Protein AF-A0A3D6CYV6-F1 (afdb_monomer)

Solvent-accessible surface area (backbone atoms only — not comparable to full-atom values): 4812 Å² total; per-residue (Å²): 111,74,74,49,63,71,64,70,78,54,54,72,66,58,53,52,40,49,53,50,9,63,76,69,73,41,40,74,61,36,52,51,53,50,51,54,50,51,52,51,52,51,52,50,50,53,50,52,54,56,63,53,47,54,62,52,52,52,54,52,49,50,51,55,53,50,50,53,50,50,68,58,48,54,59,52,52,56,50,50,55,70,72,74,110

Structure (mmCIF, N/CA/C/O backbone):
data_AF-A0A3D6CYV6-F1
#
_entry.id   AF-A0A3D6CYV6-F1
#
loop_
_atom_site.group_PDB
_atom_site.id
_atom_site.type_symbol
_atom_site.label_atom_id
_atom_site.label_alt_id
_atom_site.label_comp_id
_atom_site.label_asym_id
_atom_site.label_entity_id
_atom_site.label_seq_id
_atom_site.pdbx_PDB_ins_code
_atom_site.Cartn_x
_atom_site.Cartn_y
_atom_site.Cartn_z
_atom_site.occupancy
_atom_site.B_iso_or_equiv
_atom_site.auth_seq_id
_atom_site.auth_comp_id
_atom_site.auth_asym_id
_atom_site.auth_atom_id
_atom_site.pdbx_PDB_model_num
ATOM 1 N N . THR A 1 1 ? -25.802 -0.968 18.141 1.00 68.62 1 THR A N 1
ATOM 2 C CA . THR A 1 1 ? -25.007 -0.761 16.905 1.00 68.62 1 THR A CA 1
ATOM 3 C C . THR A 1 1 ? -25.716 -0.958 15.560 1.00 68.62 1 THR A C 1
ATOM 5 O O . THR A 1 1 ? -25.153 -0.539 14.556 1.00 68.62 1 THR A O 1
ATOM 8 N N . VAL A 1 2 ? -26.964 -1.450 15.484 1.00 71.62 2 VAL A N 1
ATOM 9 C CA . VAL A 1 2 ? -27.728 -1.649 14.216 1.00 71.62 2 VAL A CA 1
ATOM 10 C C . VAL A 1 2 ? -27.718 -0.460 13.214 1.00 71.62 2 VAL A C 1
ATOM 12 O O . VAL A 1 2 ? -27.594 -0.690 12.006 1.00 71.62 2 VAL A O 1
ATOM 15 N N . PRO A 1 3 ? -27.791 0.823 13.638 1.00 76.88 3 PRO A N 1
ATOM 16 C CA . PRO A 1 3 ? -27.682 1.954 12.706 1.00 76.88 3 PRO A CA 1
ATOM 17 C C . PRO A 1 3 ? -26.292 2.090 12.060 1.00 76.88 3 PRO A C 1
ATOM 19 O O . PRO A 1 3 ? -26.189 2.541 10.921 1.00 76.88 3 PRO A O 1
ATOM 22 N N . LEU A 1 4 ? -25.229 1.691 12.771 1.00 77.94 4 LEU A N 1
ATOM 23 C CA . LEU A 1 4 ? -23.842 1.755 12.293 1.00 77.94 4 LEU A CA 1
ATOM 24 C C . LEU A 1 4 ? -23.556 0.661 11.259 1.00 77.94 4 LEU A C 1
ATOM 26 O O . LEU A 1 4 ? -22.905 0.937 10.256 1.00 77.94 4 LEU A O 1
ATOM 30 N N . GLU A 1 5 ? -24.119 -0.536 11.443 1.00 76.94 5 GLU A N 1
ATOM 31 C CA . GLU A 1 5 ? -24.067 -1.623 10.450 1.00 76.94 5 GLU A CA 1
ATOM 32 C C . GLU A 1 5 ? -24.722 -1.221 9.124 1.00 76.94 5 GLU A C 1
ATOM 34 O O . GLU A 1 5 ? -24.241 -1.556 8.041 1.00 76.94 5 GLU A O 1
ATOM 39 N N . THR A 1 6 ? -25.808 -0.450 9.198 1.00 79.00 6 THR A N 1
ATOM 40 C CA . THR A 1 6 ? -26.569 -0.032 8.015 1.00 79.00 6 THR A CA 1
ATOM 41 C C . THR A 1 6 ? -25.830 1.027 7.186 1.00 79.00 6 THR A C 1
ATOM 43 O O . THR A 1 6 ? -26.056 1.125 5.979 1.00 79.00 6 THR A O 1
ATOM 46 N N . SER A 1 7 ? -24.921 1.805 7.790 1.00 82.88 7 SER A N 1
ATOM 47 C CA . SER A 1 7 ? -24.228 2.897 7.090 1.00 82.88 7 SER A CA 1
ATOM 48 C C . SER A 1 7 ? -23.199 2.408 6.064 1.00 82.88 7 SER A C 1
ATOM 50 O O . SER A 1 7 ? -22.858 3.158 5.153 1.00 82.88 7 SER A O 1
ATOM 52 N N . LYS A 1 8 ? -22.703 1.166 6.194 1.00 79.25 8 LYS A N 1
ATOM 53 C CA . LYS A 1 8 ? -21.598 0.577 5.405 1.00 79.25 8 LYS A CA 1
ATOM 54 C C . LYS A 1 8 ? -20.267 1.343 5.450 1.00 79.25 8 LYS A C 1
ATOM 56 O O . LYS A 1 8 ? -19.322 0.937 4.781 1.00 79.25 8 LYS A O 1
ATOM 61 N N . VAL A 1 9 ? -20.181 2.426 6.220 1.00 87.19 9 VAL A N 1
ATOM 62 C CA . VAL A 1 9 ? -18.947 3.203 6.411 1.00 87.19 9 VAL A CA 1
ATOM 63 C C . VAL A 1 9 ? -18.089 2.584 7.512 1.00 87.19 9 VAL A C 1
ATOM 65 O O . VAL A 1 9 ? -16.869 2.673 7.457 1.00 87.19 9 VAL A O 1
ATOM 68 N N . PHE A 1 10 ? -18.716 1.931 8.495 1.00 86.44 10 PHE A N 1
ATOM 69 C CA . PHE A 1 10 ? -18.014 1.305 9.610 1.00 86.44 10 PHE A CA 1
ATOM 70 C C . PHE A 1 10 ? -17.721 -0.167 9.302 1.00 86.44 10 PHE A C 1
ATOM 72 O O . PHE A 1 10 ? -18.661 -0.941 9.097 1.00 86.44 10 PHE A O 1
ATOM 79 N N . PRO A 1 11 ? -16.441 -0.581 9.279 1.00 87.75 11 PRO A N 1
ATOM 80 C CA . PRO A 1 11 ? -16.087 -1.984 9.147 1.00 87.75 11 PRO A CA 1
ATOM 81 C C . PRO A 1 11 ? -16.685 -2.825 10.285 1.00 87.75 11 PRO A C 1
ATOM 83 O O . PRO A 1 11 ? -16.816 -2.328 11.409 1.00 87.75 11 PRO A O 1
ATOM 86 N N . PRO A 1 12 ? -16.964 -4.121 10.053 1.00 88.69 12 PRO A N 1
ATOM 87 C CA . PRO A 1 12 ? -17.491 -5.013 11.088 1.00 88.69 12 PRO A CA 1
ATOM 88 C C . PRO A 1 12 ? -16.632 -5.053 12.362 1.00 88.69 12 PRO A C 1
ATOM 90 O O . PRO A 1 12 ? -17.168 -5.133 13.464 1.00 88.69 12 PRO A O 1
ATOM 93 N N . MET A 1 13 ? -15.305 -4.934 12.218 1.00 90.38 13 MET A N 1
ATOM 94 C CA . MET A 1 13 ? -14.366 -4.874 13.344 1.00 90.38 13 MET A CA 1
ATOM 95 C C . MET A 1 13 ? -14.654 -3.672 14.256 1.00 90.38 13 MET A C 1
ATOM 97 O O . MET A 1 13 ? -14.842 -3.854 15.457 1.00 90.38 13 MET A O 1
ATOM 101 N N . VAL A 1 14 ? -14.811 -2.474 13.687 1.00 91.62 14 VAL A N 1
ATOM 102 C CA . VAL A 1 14 ? -15.107 -1.244 14.440 1.00 91.62 14 VAL A CA 1
ATOM 103 C C . VAL A 1 14 ? -16.428 -1.365 15.195 1.00 91.62 14 VAL A C 1
ATOM 105 O O . VAL A 1 14 ? -16.505 -1.025 16.372 1.00 91.62 14 VAL A O 1
ATOM 108 N N . ILE A 1 15 ? -17.456 -1.904 14.539 1.00 91.38 15 ILE A N 1
ATOM 109 C CA . ILE A 1 15 ? -18.777 -2.100 15.142 1.00 91.38 15 ILE A CA 1
ATOM 110 C C . ILE A 1 15 ? -18.688 -3.059 16.336 1.00 91.38 15 ILE A C 1
ATOM 112 O O . ILE A 1 15 ? -19.188 -2.742 17.413 1.00 91.38 15 ILE A O 1
ATOM 116 N N . SER A 1 16 ? -17.981 -4.182 16.173 1.00 91.44 16 SER A N 1
ATOM 117 C CA . SER A 1 16 ? -17.813 -5.174 17.237 1.00 91.44 16 SER A CA 1
ATOM 118 C C . SER A 1 16 ? -17.039 -4.635 18.444 1.00 91.44 16 SER A C 1
ATOM 120 O O . SER A 1 16 ? -17.391 -4.932 19.582 1.00 91.44 16 SER A O 1
ATOM 122 N N . MET A 1 17 ? -16.020 -3.797 18.223 1.00 92.38 17 MET A N 1
ATOM 123 C CA . MET A 1 17 ? -15.253 -3.189 19.313 1.00 92.38 17 MET A CA 1
ATOM 124 C C . MET A 1 17 ? -16.064 -2.122 20.055 1.00 92.38 17 MET A C 1
ATOM 126 O O . MET A 1 17 ? -15.961 -2.019 21.276 1.00 92.38 17 MET A O 1
ATOM 130 N N . ILE A 1 18 ? -16.914 -1.372 19.345 1.00 92.50 18 ILE A N 1
ATOM 131 C CA . ILE A 1 18 ? -17.858 -0.433 19.963 1.00 92.50 18 ILE A CA 1
ATOM 132 C C . ILE A 1 18 ? -18.882 -1.189 20.818 1.00 92.50 18 ILE A C 1
ATOM 134 O O . ILE A 1 18 ? -19.087 -0.810 21.968 1.00 92.50 18 ILE A O 1
ATOM 138 N N . ASP A 1 19 ? -19.462 -2.283 20.311 1.00 92.25 19 ASP A N 1
ATOM 139 C CA . ASP A 1 19 ? -20.404 -3.119 21.072 1.00 92.25 19 ASP A CA 1
ATOM 140 C C . ASP A 1 19 ? -19.772 -3.683 22.353 1.00 92.25 19 ASP A C 1
ATOM 142 O O . ASP A 1 19 ? -20.368 -3.620 23.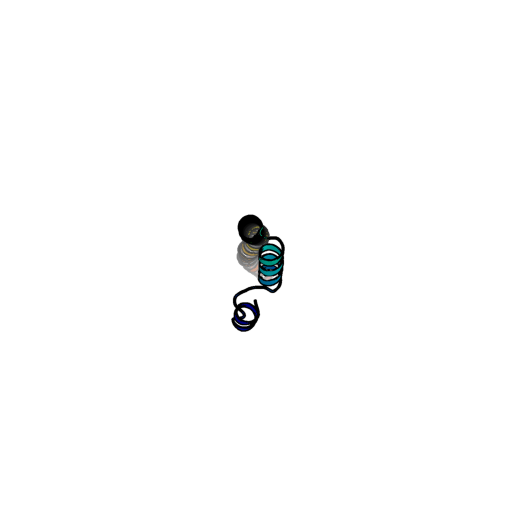430 1.00 92.25 19 ASP A O 1
ATOM 146 N N . VAL A 1 20 ? -18.539 -4.193 22.268 1.00 92.38 20 VAL A N 1
ATOM 147 C CA . VAL A 1 20 ? -17.790 -4.678 23.439 1.00 92.38 20 VAL A CA 1
ATOM 148 C C . VAL A 1 20 ? -17.510 -3.537 24.419 1.00 92.38 20 VAL A C 1
ATOM 150 O O . VAL A 1 20 ? -17.676 -3.711 25.627 1.00 92.38 20 VAL A O 1
ATOM 153 N N . GLY A 1 21 ? -17.130 -2.357 23.925 1.00 93.25 21 GLY A N 1
ATOM 154 C CA . GLY A 1 21 ? -16.869 -1.172 24.742 1.00 93.25 21 GLY A CA 1
ATOM 155 C C . GLY A 1 21 ? -18.112 -0.645 25.463 1.00 93.25 21 GLY A C 1
ATOM 156 O O . GLY A 1 21 ? -18.024 -0.265 26.629 1.00 93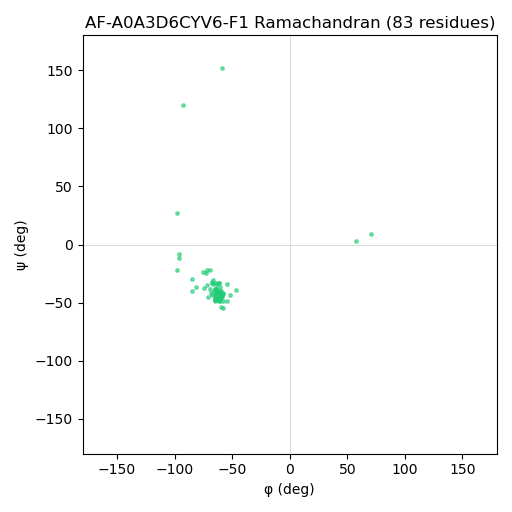.25 21 GLY A O 1
ATOM 157 N N . GLU A 1 22 ? -19.277 -0.671 24.815 1.00 93.44 22 GLU A N 1
ATOM 158 C CA . GLU A 1 22 ? -20.559 -0.327 25.441 1.00 93.44 22 GLU A CA 1
ATOM 159 C C . GLU A 1 22 ? -20.975 -1.359 26.500 1.00 93.44 22 GLU A C 1
ATOM 161 O O . GLU A 1 22 ? -21.388 -0.975 27.593 1.00 93.44 22 GLU A O 1
ATOM 166 N N . GLN A 1 23 ? -20.822 -2.661 26.226 1.00 93.75 23 GLN A N 1
ATOM 167 C CA . GLN A 1 23 ? -21.180 -3.730 27.172 1.00 93.75 23 GLN A CA 1
ATOM 168 C C . GLN A 1 23 ? -20.293 -3.752 28.423 1.00 93.75 23 GLN A C 1
ATOM 170 O O . GLN A 1 23 ? -20.756 -4.092 29.511 1.00 93.75 23 GLN A O 1
ATOM 175 N N . THR A 1 24 ? -19.015 -3.408 28.271 1.00 93.31 24 THR A N 1
ATOM 176 C CA . THR A 1 24 ? -18.012 -3.447 29.349 1.00 93.31 24 THR A CA 1
ATOM 177 C C . THR A 1 24 ? -17.804 -2.096 30.033 1.00 93.31 24 THR A C 1
ATOM 179 O O . THR A 1 24 ? -17.102 -2.021 31.039 1.00 93.31 24 THR A O 1
ATOM 182 N N . GLY A 1 25 ? -18.392 -1.019 29.500 1.00 94.19 25 GLY A N 1
ATOM 183 C CA . GLY A 1 25 ? -18.128 0.351 29.945 1.00 94.19 25 GLY A CA 1
ATOM 184 C C . GLY A 1 25 ? -16.734 0.875 29.567 1.00 94.19 25 GLY A C 1
ATOM 185 O O . GLY A 1 25 ? -16.354 1.955 30.013 1.00 94.19 25 GLY A O 1
ATOM 186 N N . ALA A 1 26 ? -15.979 0.144 28.740 1.00 95.44 26 ALA A N 1
ATOM 187 C CA . ALA A 1 26 ? -14.623 0.478 28.301 1.00 95.44 26 ALA A CA 1
ATOM 188 C C . ALA A 1 26 ? -14.583 1.144 26.911 1.00 95.44 26 ALA A C 1
ATOM 190 O O . ALA A 1 26 ? -13.593 1.045 26.186 1.00 95.44 26 ALA A O 1
ATOM 191 N N . LEU A 1 27 ? -15.658 1.833 26.515 1.00 93.75 27 LEU A N 1
ATOM 192 C CA . LEU A 1 27 ? -15.768 2.486 25.207 1.00 93.75 27 LEU A CA 1
ATOM 193 C C . LEU A 1 27 ? -14.578 3.411 24.865 1.00 93.75 27 LEU A C 1
ATOM 195 O O . LEU A 1 27 ? -14.088 3.313 23.742 1.00 93.75 27 LEU A O 1
ATOM 199 N N . PRO A 1 28 ? -14.054 4.256 25.782 1.00 94.06 28 PRO A N 1
ATOM 200 C CA . PRO A 1 28 ? -12.895 5.098 25.473 1.00 94.06 28 PRO A CA 1
ATOM 201 C C . PRO A 1 28 ? -11.646 4.293 25.090 1.00 94.06 28 PRO A C 1
ATOM 203 O O . PRO A 1 28 ? -10.937 4.668 24.161 1.00 94.06 28 PRO A O 1
ATOM 206 N N . GLU A 1 29 ? -11.394 3.171 25.770 1.00 95.25 29 GLU A N 1
ATOM 207 C CA . GLU A 1 29 ? -10.260 2.288 25.477 1.00 95.25 29 GLU A CA 1
ATOM 208 C C . GLU A 1 29 ? -10.441 1.582 24.127 1.00 95.25 29 GLU A C 1
ATOM 210 O O . GLU A 1 29 ? -9.508 1.510 23.329 1.00 95.25 29 GLU A O 1
ATOM 215 N N . MET A 1 30 ? -11.657 1.109 23.833 1.00 95.94 30 MET A N 1
ATOM 216 C CA . MET A 1 30 ? -11.952 0.470 22.549 1.00 95.94 30 MET A CA 1
ATOM 217 C C . MET A 1 30 ? -11.815 1.443 21.374 1.00 95.94 30 MET A C 1
ATOM 219 O O . MET A 1 30 ? -11.281 1.061 20.336 1.00 95.94 30 MET A O 1
ATOM 223 N N . LEU A 1 31 ? -12.235 2.703 21.534 1.00 94.12 31 LEU A N 1
ATOM 224 C CA . LEU A 1 31 ? -12.071 3.736 20.506 1.00 94.12 31 LEU A CA 1
ATOM 225 C C . LEU A 1 31 ? -10.600 4.082 20.251 1.00 94.12 31 LEU A C 1
ATOM 227 O O . LEU A 1 31 ? -10.219 4.234 19.093 1.00 94.12 31 LEU A O 1
ATOM 231 N N . MET A 1 32 ? -9.772 4.153 21.300 1.00 96.31 32 MET A N 1
ATOM 232 C CA . MET A 1 32 ? -8.322 4.322 21.141 1.00 96.31 32 MET A CA 1
ATOM 233 C C . MET A 1 32 ? -7.717 3.171 20.341 1.00 96.31 32 MET A C 1
ATOM 235 O O . MET A 1 32 ? -6.980 3.398 19.392 1.00 96.31 32 MET A O 1
ATOM 239 N N . ARG A 1 33 ? -8.111 1.934 20.649 1.00 94.19 33 ARG A N 1
ATOM 240 C CA . ARG A 1 33 ? -7.600 0.758 19.944 1.00 94.19 33 ARG A CA 1
ATOM 241 C C . ARG A 1 33 ? -8.042 0.684 18.482 1.00 94.19 33 ARG A C 1
ATOM 243 O O . ARG A 1 33 ? -7.302 0.185 17.642 1.00 94.19 33 ARG A O 1
ATOM 250 N N . ILE A 1 34 ? -9.239 1.182 18.171 1.00 94.50 34 ILE A N 1
ATOM 251 C CA . ILE A 1 34 ? -9.689 1.354 16.785 1.00 94.50 34 ILE A CA 1
ATOM 252 C C . ILE A 1 34 ? -8.807 2.382 16.062 1.00 94.50 34 ILE A C 1
ATOM 254 O O . ILE A 1 34 ? -8.425 2.134 14.922 1.00 94.50 34 ILE A O 1
ATOM 258 N N . ALA A 1 35 ? -8.489 3.511 16.704 1.00 94.94 35 ALA A N 1
ATOM 259 C CA . ALA A 1 35 ? -7.618 4.530 16.123 1.00 94.94 35 ALA A CA 1
ATOM 260 C C . ALA A 1 35 ? -6.211 3.977 15.847 1.00 94.94 35 ALA A C 1
ATOM 262 O O . ALA A 1 35 ? -5.748 4.078 14.715 1.00 94.94 35 ALA A O 1
ATOM 263 N N . ASP A 1 36 ? -5.606 3.296 16.826 1.00 96.12 36 ASP A N 1
ATOM 264 C CA . ASP A 1 36 ? -4.282 2.677 16.682 1.00 96.12 36 ASP A CA 1
ATOM 265 C C . ASP A 1 36 ? -4.248 1.668 15.516 1.00 96.12 36 ASP A C 1
ATOM 267 O O . ASP A 1 36 ? -3.309 1.664 14.722 1.00 96.12 36 ASP A O 1
ATOM 271 N N . ASN A 1 37 ? -5.297 0.847 15.362 1.00 94.81 37 ASN A N 1
ATOM 272 C CA . ASN A 1 37 ? -5.404 -0.091 14.239 1.00 94.81 37 ASN A CA 1
ATOM 273 C C . ASN A 1 37 ? -5.470 0.630 12.882 1.00 94.81 37 AS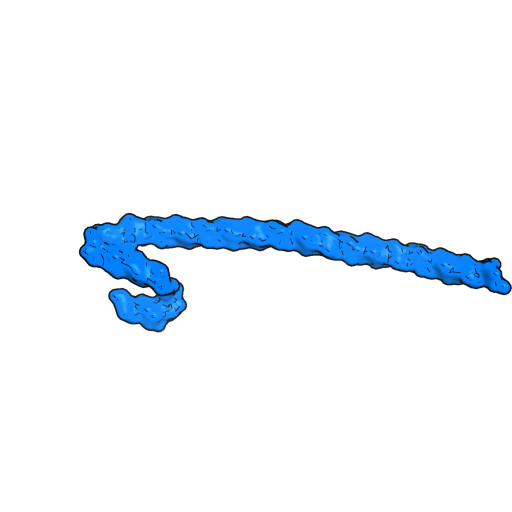N A C 1
ATOM 275 O O . ASN A 1 37 ? -4.863 0.171 11.919 1.00 94.81 37 ASN A O 1
ATOM 279 N N . PHE A 1 38 ? -6.219 1.733 12.777 1.00 94.56 38 PHE A N 1
ATOM 280 C CA . PHE A 1 38 ? -6.301 2.489 11.524 1.00 94.56 38 PHE A CA 1
ATOM 281 C C . PHE A 1 38 ? -4.987 3.193 11.187 1.00 94.56 38 PHE A C 1
ATOM 283 O O . PHE A 1 38 ? -4.608 3.212 10.017 1.00 94.56 38 PHE A O 1
ATOM 290 N N . ASP A 1 39 ? -4.286 3.733 12.183 1.00 96.25 39 ASP A N 1
ATOM 291 C CA . ASP A 1 39 ? -2.955 4.310 11.985 1.00 96.25 39 ASP A CA 1
ATOM 292 C C . ASP A 1 39 ? -1.974 3.235 11.486 1.00 96.25 39 ASP A C 1
ATOM 294 O O . ASP A 1 39 ? -1.270 3.451 10.499 1.00 96.25 39 ASP A O 1
ATOM 298 N N . GLU A 1 40 ? -2.007 2.030 12.069 1.00 96.31 40 GLU A N 1
ATOM 299 C CA . GLU A 1 40 ? -1.197 0.897 11.608 1.00 96.31 40 GLU A CA 1
ATOM 300 C C . GLU A 1 40 ? -1.568 0.453 10.178 1.00 96.31 40 GLU A C 1
ATOM 302 O O . GLU A 1 40 ? -0.689 0.161 9.364 1.00 96.31 40 GLU A O 1
ATOM 307 N N . GLU A 1 41 ? -2.857 0.418 9.826 1.00 94.69 41 GLU A N 1
ATOM 308 C CA . GLU A 1 41 ? -3.303 0.127 8.457 1.00 94.69 41 G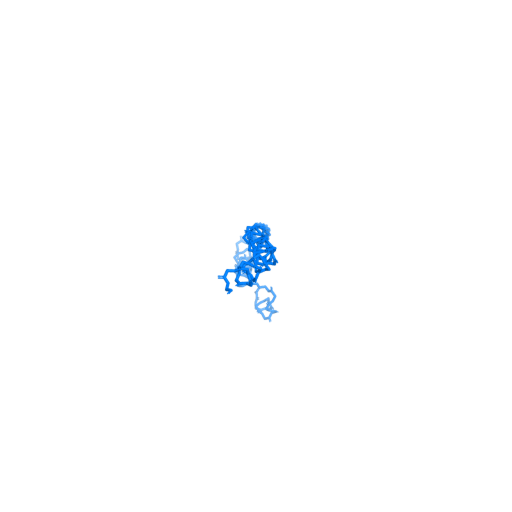LU A CA 1
ATOM 309 C C . GLU A 1 41 ? -2.785 1.165 7.451 1.00 94.69 41 GLU A C 1
ATOM 311 O O . GLU A 1 41 ? -2.338 0.794 6.359 1.00 94.69 41 GLU A O 1
ATOM 316 N N . VAL A 1 42 ? -2.809 2.453 7.811 1.00 96.38 42 VAL A N 1
ATOM 317 C CA . VAL A 1 42 ? -2.276 3.540 6.977 1.00 96.38 42 VAL A CA 1
ATOM 318 C C . VAL A 1 42 ? -0.768 3.395 6.806 1.00 96.38 42 VAL A C 1
ATOM 320 O O . VAL A 1 42 ? -0.288 3.427 5.670 1.00 96.38 42 VAL A O 1
ATOM 323 N N . ASP A 1 43 ? -0.024 3.175 7.887 1.00 97.19 43 ASP A N 1
ATOM 324 C CA . ASP A 1 43 ? 1.428 2.993 7.837 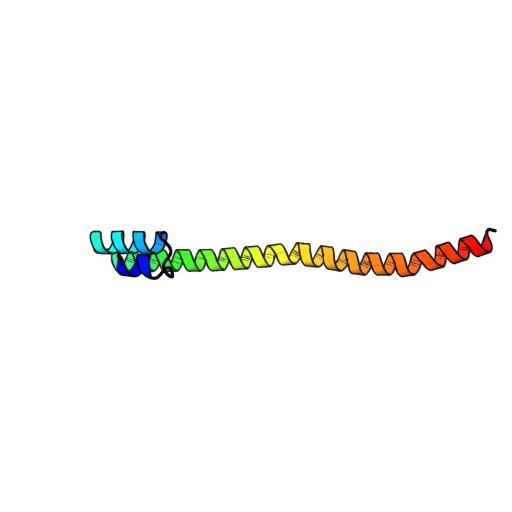1.00 97.19 43 ASP A CA 1
ATOM 325 C C . ASP A 1 43 ? 1.815 1.778 6.985 1.00 97.19 43 ASP A C 1
ATOM 327 O O . ASP A 1 43 ? 2.687 1.868 6.114 1.00 97.19 43 ASP A O 1
ATOM 331 N N . ASN A 1 44 ? 1.109 0.656 7.153 1.00 96.81 44 ASN A N 1
ATOM 332 C CA . ASN A 1 44 ? 1.302 -0.547 6.347 1.00 96.81 44 ASN A CA 1
ATOM 333 C C . ASN A 1 44 ? 0.999 -0.299 4.865 1.00 96.81 44 ASN A C 1
ATOM 335 O O . ASN A 1 44 ? 1.751 -0.747 3.993 1.00 96.81 44 ASN A O 1
ATOM 339 N N . ALA A 1 45 ? -0.073 0.434 4.557 1.00 96.06 45 ALA A N 1
ATOM 340 C CA . ALA A 1 45 ? -0.413 0.791 3.186 1.00 96.06 45 ALA A CA 1
ATOM 341 C C . ALA A 1 45 ? 0.662 1.691 2.558 1.00 96.06 45 ALA A C 1
ATOM 343 O O . ALA A 1 45 ? 1.094 1.440 1.431 1.00 96.06 45 ALA A O 1
ATOM 344 N N . VAL A 1 46 ? 1.146 2.701 3.284 1.00 97.38 46 VAL A N 1
ATOM 345 C CA . VAL A 1 46 ? 2.217 3.596 2.821 1.00 97.38 46 VAL A CA 1
ATOM 346 C C . VAL A 1 46 ? 3.520 2.826 2.598 1.00 97.38 46 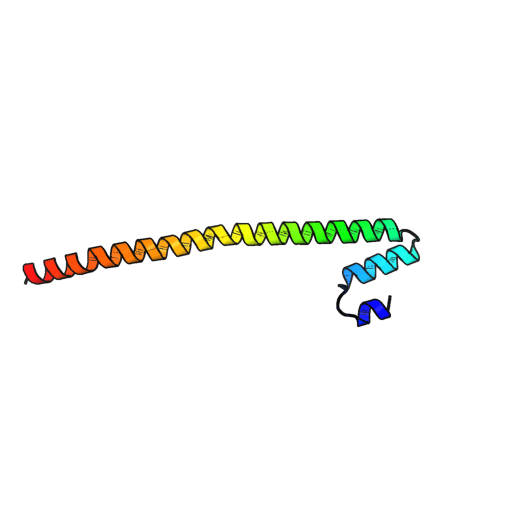VAL A C 1
ATOM 348 O O . VAL A 1 46 ? 4.178 3.008 1.567 1.00 97.38 46 VAL A O 1
ATOM 351 N N . ALA A 1 47 ? 3.881 1.925 3.513 1.00 97.06 47 ALA A N 1
ATOM 352 C CA . ALA A 1 47 ? 5.061 1.077 3.379 1.00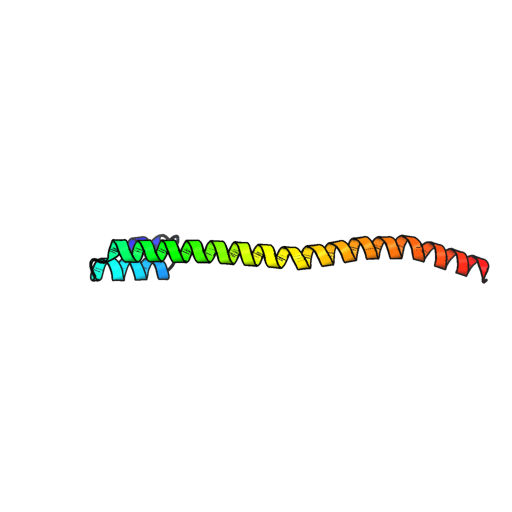 97.06 47 ALA A CA 1
ATOM 353 C C . ALA A 1 47 ? 4.958 0.149 2.160 1.00 97.06 47 ALA A C 1
ATOM 355 O O . ALA A 1 47 ? 5.901 0.058 1.371 1.00 97.06 47 ALA A O 1
ATOM 356 N N . ALA A 1 48 ? 3.799 -0.482 1.951 1.00 96.94 48 ALA A N 1
ATOM 357 C CA . ALA A 1 48 ? 3.550 -1.333 0.791 1.00 96.94 48 ALA A CA 1
ATOM 358 C C . ALA A 1 48 ? 3.638 -0.546 -0.525 1.00 96.94 48 ALA A C 1
ATOM 360 O O . ALA A 1 48 ? 4.311 -0.981 -1.459 1.00 96.94 48 ALA A O 1
ATOM 361 N N . LEU A 1 49 ? 3.026 0.642 -0.592 1.00 96.19 49 LEU A N 1
ATOM 362 C CA . LEU A 1 49 ? 3.125 1.524 -1.759 1.00 96.19 49 LEU A CA 1
ATOM 363 C C . LEU A 1 49 ? 4.579 1.910 -2.048 1.00 96.19 49 LEU A C 1
ATOM 365 O O . LEU A 1 49 ? 5.017 1.855 -3.196 1.00 96.19 49 LEU A O 1
ATOM 369 N N . THR A 1 50 ? 5.342 2.243 -1.008 1.00 95.56 50 THR A N 1
ATOM 370 C CA . THR A 1 50 ? 6.763 2.590 -1.135 1.00 95.56 50 THR A CA 1
ATOM 371 C C . THR A 1 50 ? 7.589 1.400 -1.623 1.00 95.56 50 THR A C 1
ATOM 373 O O . THR A 1 50 ? 8.410 1.551 -2.524 1.00 95.56 50 THR A O 1
ATOM 376 N N . SER A 1 51 ? 7.333 0.200 -1.098 1.00 97.06 51 SER A N 1
ATOM 377 C CA . SER A 1 51 ? 8.007 -1.026 -1.533 1.00 97.06 51 SER A CA 1
ATOM 378 C C . SER A 1 51 ? 7.711 -1.371 -2.995 1.00 97.06 51 SER A C 1
ATOM 380 O O . SER A 1 51 ? 8.593 -1.869 -3.688 1.00 97.06 51 SER A O 1
ATOM 382 N N . LEU A 1 52 ? 6.507 -1.070 -3.494 1.00 96.38 52 LEU A N 1
ATOM 383 C CA . LEU A 1 52 ? 6.142 -1.274 -4.899 1.00 96.38 52 LEU A CA 1
ATOM 384 C C . LEU A 1 52 ? 6.753 -0.233 -5.846 1.00 96.38 52 LEU A C 1
ATOM 386 O O . LEU A 1 52 ? 6.932 -0.525 -7.030 1.00 96.38 52 LEU A O 1
ATOM 390 N N . LEU A 1 53 ? 7.105 0.962 -5.363 1.00 96.19 53 LEU A N 1
ATOM 391 C CA . LEU A 1 53 ? 7.760 1.974 -6.198 1.00 96.19 53 LEU A CA 1
ATOM 392 C C . LEU A 1 53 ? 9.137 1.515 -6.691 1.00 96.19 53 LEU A C 1
ATOM 394 O O . LEU A 1 53 ? 9.479 1.759 -7.847 1.00 96.19 53 LEU A O 1
ATOM 398 N N . GLU A 1 54 ? 9.911 0.819 -5.860 1.00 95.81 54 GLU A N 1
ATOM 399 C CA . GLU A 1 54 ? 11.248 0.335 -6.222 1.00 95.81 54 GLU A CA 1
ATOM 400 C C . GLU A 1 54 ? 11.262 -0.582 -7.469 1.00 95.81 54 GLU A C 1
ATOM 402 O O . GLU A 1 54 ? 11.950 -0.248 -8.442 1.00 95.81 54 GLU A O 1
ATOM 407 N N . PRO A 1 55 ? 10.488 -1.685 -7.542 1.00 96.56 55 PRO A N 1
ATOM 408 C CA . PRO A 1 55 ? 10.460 -2.533 -8.730 1.00 96.56 55 PRO A CA 1
ATOM 409 C C . PRO A 1 55 ? 9.907 -1.806 -9.962 1.00 96.56 55 PRO A C 1
ATOM 411 O O . PRO A 1 55 ? 10.387 -2.045 -11.072 1.00 96.56 55 PRO A O 1
ATOM 414 N N . ILE A 1 56 ? 8.954 -0.881 -9.794 1.00 97.81 56 ILE A N 1
ATOM 415 C CA . ILE A 1 56 ? 8.435 -0.063 -10.902 1.00 97.81 56 ILE A CA 1
ATOM 416 C C . ILE A 1 56 ? 9.556 0.786 -11.513 1.00 97.81 56 ILE A C 1
ATOM 418 O O . ILE A 1 56 ? 9.704 0.825 -12.737 1.00 97.81 56 ILE A O 1
ATOM 422 N N . MET A 1 57 ? 10.378 1.421 -10.675 1.00 97.62 57 MET A N 1
ATOM 423 C CA . MET A 1 57 ? 11.510 2.233 -11.124 1.00 97.62 57 MET A CA 1
ATOM 424 C C . MET A 1 57 ? 12.547 1.400 -11.888 1.00 97.62 57 MET A C 1
ATOM 426 O O . MET A 1 57 ? 13.048 1.846 -12.922 1.00 97.62 57 MET A O 1
ATOM 430 N N . ILE A 1 58 ? 12.831 0.173 -11.437 1.00 97.69 58 ILE A N 1
ATOM 431 C CA . ILE A 1 58 ? 13.758 -0.746 -12.120 1.00 97.69 58 ILE A CA 1
ATOM 432 C C . ILE A 1 58 ? 13.228 -1.133 -13.503 1.00 97.69 58 ILE A C 1
ATOM 434 O O . ILE A 1 58 ? 13.965 -1.050 -14.486 1.00 97.69 58 ILE A O 1
ATOM 438 N N . VAL A 1 59 ? 11.954 -1.529 -13.603 1.00 98.06 59 VAL A N 1
ATOM 439 C CA . VAL A 1 59 ? 11.332 -1.895 -14.888 1.00 98.06 59 VAL A CA 1
ATOM 440 C C . VAL A 1 59 ? 11.340 -0.706 -15.846 1.00 98.06 59 VAL A C 1
ATOM 442 O O . VAL A 1 59 ? 11.692 -0.853 -17.017 1.00 98.06 59 VAL A O 1
ATOM 445 N N . PHE A 1 60 ? 11.011 0.485 -15.349 1.00 98.00 60 PHE A N 1
ATOM 446 C CA . PHE A 1 60 ? 11.037 1.709 -16.142 1.00 98.00 60 PHE A CA 1
ATOM 447 C C . PHE A 1 60 ? 12.443 2.020 -16.679 1.00 98.00 60 PHE A C 1
ATOM 449 O O . PHE A 1 60 ? 12.609 2.277 -17.874 1.00 98.00 60 PHE A O 1
ATOM 456 N N . LEU A 1 61 ? 13.472 1.918 -15.832 1.00 97.94 61 LEU A N 1
ATOM 457 C CA . LEU A 1 61 ? 14.865 2.109 -16.238 1.00 97.94 61 LEU A CA 1
ATOM 458 C C . LEU A 1 61 ? 15.295 1.054 -17.265 1.00 97.94 61 LEU A C 1
ATOM 460 O O . LEU A 1 61 ? 15.920 1.401 -18.267 1.00 97.94 61 LEU A O 1
ATOM 464 N N . ALA A 1 62 ? 14.919 -0.211 -17.065 1.00 98.06 62 ALA A N 1
ATOM 465 C CA . ALA A 1 62 ? 15.222 -1.294 -17.995 1.00 98.06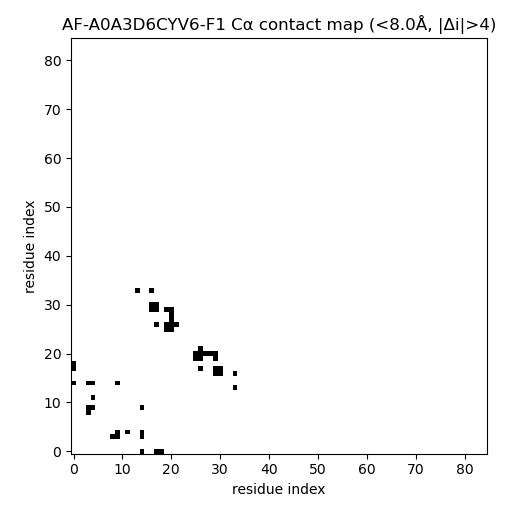 62 ALA A CA 1
ATOM 466 C C . ALA A 1 62 ? 14.637 -1.037 -19.393 1.00 98.06 62 ALA A C 1
ATOM 468 O O . ALA A 1 62 ? 15.318 -1.271 -20.391 1.00 98.06 62 ALA A O 1
ATOM 469 N N . ILE A 1 63 ? 13.416 -0.495 -19.480 1.00 98.19 63 ILE A N 1
ATOM 470 C CA . ILE A 1 63 ? 12.795 -0.105 -20.754 1.00 98.19 63 ILE A CA 1
ATOM 471 C C . ILE A 1 63 ? 13.583 1.029 -21.417 1.00 98.19 63 ILE A C 1
ATOM 473 O O . ILE A 1 63 ? 13.904 0.935 -22.603 1.00 98.19 63 ILE A O 1
ATOM 477 N N . ILE A 1 64 ? 13.929 2.081 -20.667 1.00 98.00 64 ILE A N 1
ATOM 478 C CA . ILE A 1 64 ? 14.696 3.216 -21.200 1.00 98.00 64 ILE A CA 1
ATOM 479 C C . ILE A 1 64 ? 16.047 2.739 -21.731 1.00 98.00 64 ILE A C 1
ATOM 481 O O . ILE A 1 64 ? 16.367 2.966 -22.897 1.00 98.00 64 ILE A O 1
ATOM 485 N N . VAL A 1 65 ? 16.823 2.034 -20.909 1.00 97.69 65 VAL A N 1
ATOM 486 C CA . VAL A 1 65 ? 18.155 1.555 -21.294 1.00 97.69 65 VAL A CA 1
ATOM 487 C C . VAL A 1 65 ? 18.060 0.562 -22.451 1.00 97.69 65 VAL A C 1
ATOM 489 O O . VAL A 1 65 ? 18.801 0.693 -23.424 1.00 97.69 65 VAL A O 1
ATOM 492 N N . GLY A 1 66 ? 17.110 -0.375 -22.406 1.00 96.88 66 GLY A N 1
ATOM 493 C CA . GLY A 1 66 ? 16.867 -1.323 -23.491 1.00 96.88 66 GLY A CA 1
ATOM 494 C C . GLY A 1 66 ? 16.548 -0.628 -24.815 1.00 96.88 66 GLY A C 1
ATOM 495 O O . GLY A 1 66 ? 17.106 -0.989 -25.852 1.00 96.88 66 GLY A O 1
ATOM 496 N N . SER A 1 67 ? 15.724 0.423 -24.785 1.00 96.62 67 SER A N 1
ATOM 497 C CA . SER A 1 67 ? 15.394 1.207 -25.980 1.00 96.62 67 SER A CA 1
ATOM 498 C C . SER A 1 67 ? 16.622 1.898 -26.585 1.00 96.62 67 SER A C 1
ATOM 500 O O . SER A 1 67 ? 16.801 1.867 -27.803 1.00 96.62 67 SER A O 1
ATOM 502 N N . ILE A 1 68 ? 17.511 2.445 -25.746 1.00 96.88 68 ILE A N 1
ATOM 503 C CA . ILE A 1 68 ? 18.755 3.093 -26.180 1.00 96.88 68 ILE A CA 1
ATOM 504 C C . ILE A 1 68 ? 19.682 2.067 -26.835 1.00 96.88 68 ILE A C 1
ATOM 506 O O . ILE A 1 68 ? 20.195 2.308 -27.926 1.00 96.88 68 ILE A O 1
ATOM 510 N N . VAL A 1 69 ? 19.866 0.899 -26.210 1.00 96.94 69 VAL A N 1
ATOM 511 C CA . VAL A 1 69 ? 20.698 -0.180 -26.764 1.00 96.94 69 VAL A CA 1
ATOM 512 C C . VAL A 1 69 ? 20.178 -0.601 -28.137 1.00 96.94 69 VAL A C 1
ATOM 514 O O . VAL A 1 69 ? 20.945 -0.639 -29.097 1.00 96.94 69 VAL A O 1
ATOM 517 N N . ILE A 1 70 ? 18.874 -0.850 -28.270 1.00 95.62 70 ILE A N 1
ATOM 518 C CA . ILE A 1 70 ? 18.265 -1.226 -29.553 1.00 95.62 70 ILE A CA 1
ATOM 519 C C . ILE A 1 70 ? 18.483 -0.127 -30.604 1.00 95.62 70 ILE A C 1
ATOM 521 O O . ILE A 1 70 ? 18.892 -0.428 -31.728 1.00 95.62 70 ILE A O 1
ATOM 525 N N . ALA A 1 71 ? 18.266 1.141 -30.244 1.00 95.50 71 ALA A N 1
ATOM 526 C CA . ALA A 1 71 ? 18.443 2.274 -31.150 1.00 95.50 71 ALA A CA 1
ATOM 527 C C . ALA A 1 71 ? 19.888 2.422 -31.658 1.00 95.50 71 ALA A C 1
ATOM 529 O O . ALA A 1 71 ? 20.088 2.828 -32.801 1.00 95.50 71 ALA A O 1
ATOM 530 N N . LEU A 1 72 ? 20.886 2.066 -30.843 1.00 94.44 72 LEU A N 1
ATOM 531 C CA . LEU A 1 72 ? 22.303 2.145 -31.205 1.00 94.44 72 LEU A CA 1
ATOM 532 C C . LEU A 1 72 ? 22.801 0.912 -31.975 1.00 94.44 72 LEU A C 1
ATOM 534 O O . LEU A 1 72 ? 23.561 1.049 -32.933 1.00 94.44 72 LEU A O 1
ATOM 538 N N . PHE A 1 73 ? 22.374 -0.293 -31.591 1.00 94.06 73 PHE A N 1
ATOM 539 C CA . PHE A 1 73 ? 22.881 -1.536 -32.184 1.00 94.06 73 PHE A CA 1
ATOM 540 C C . PHE A 1 73 ? 22.219 -1.884 -33.522 1.00 94.06 73 PHE A C 1
ATOM 542 O O . PHE A 1 73 ? 22.899 -2.362 -34.430 1.00 94.06 73 PHE A O 1
ATOM 549 N N . LEU A 1 74 ? 20.919 -1.611 -33.696 1.00 93.06 74 LEU A N 1
ATOM 550 C CA . LEU A 1 74 ? 20.231 -1.859 -34.970 1.00 93.06 74 LEU A CA 1
ATOM 551 C C . LEU A 1 74 ? 20.900 -1.193 -36.191 1.00 93.06 74 LEU A C 1
ATOM 553 O O . LEU A 1 74 ? 21.077 -1.879 -37.200 1.00 93.06 74 LEU A O 1
ATOM 557 N N . PRO A 1 75 ? 21.272 0.104 -36.176 1.00 91.19 75 PRO A N 1
ATOM 558 C CA . PRO A 1 75 ? 21.935 0.726 -37.321 1.00 91.19 75 PRO A CA 1
ATOM 559 C C . PRO A 1 75 ? 23.346 0.176 -37.556 1.00 91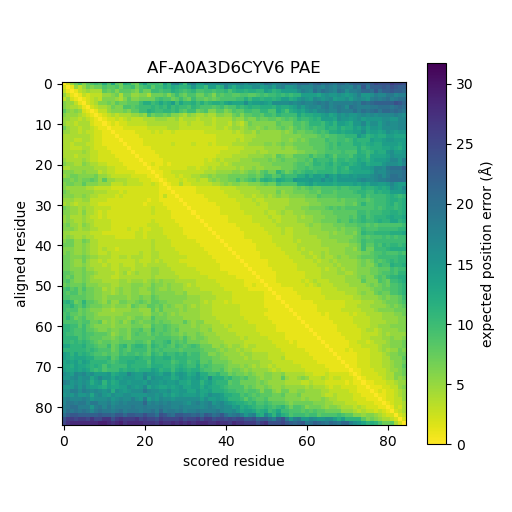.19 75 PRO A C 1
ATOM 561 O O . PRO A 1 75 ? 23.740 0.044 -38.712 1.00 91.19 75 PRO A O 1
ATOM 564 N N . LEU A 1 76 ? 24.077 -0.199 -36.500 1.00 91.75 76 LEU A N 1
ATOM 565 C CA . LEU A 1 76 ? 25.389 -0.842 -36.628 1.00 91.75 76 LEU A CA 1
ATOM 566 C C . LEU A 1 76 ? 25.292 -2.179 -37.368 1.00 91.75 76 LEU A C 1
ATOM 568 O O . LEU A 1 76 ? 26.044 -2.411 -38.310 1.00 91.75 76 LEU A O 1
ATOM 572 N N . ILE A 1 77 ? 24.326 -3.022 -36.994 1.00 91.56 77 ILE A N 1
ATOM 573 C CA . ILE A 1 77 ? 24.086 -4.309 -37.662 1.00 91.56 77 ILE A CA 1
ATOM 574 C C . ILE A 1 77 ? 23.723 -4.085 -39.134 1.00 91.56 77 ILE A C 1
ATOM 576 O O . ILE A 1 77 ? 24.298 -4.721 -40.012 1.00 91.56 77 ILE A O 1
ATOM 580 N N . LYS A 1 78 ? 22.828 -3.130 -39.422 1.00 90.06 78 LYS A N 1
ATOM 581 C CA . LYS A 1 78 ? 22.449 -2.775 -40.802 1.00 90.06 78 LYS A CA 1
ATOM 582 C C . LYS A 1 78 ? 23.626 -2.258 -41.633 1.00 90.06 78 LYS A C 1
ATOM 584 O O . LYS A 1 78 ? 23.645 -2.461 -42.844 1.00 90.06 78 LYS A O 1
ATOM 589 N N . LEU A 1 79 ? 24.575 -1.555 -41.013 1.00 91.56 79 LEU A N 1
ATOM 590 C CA . LEU A 1 79 ? 25.776 -1.066 -41.689 1.00 91.56 79 LEU A CA 1
ATOM 591 C C . LEU A 1 79 ? 26.720 -2.223 -42.035 1.00 91.56 79 LEU A C 1
ATOM 593 O O . LEU A 1 79 ? 27.212 -2.281 -43.155 1.00 91.56 79 LEU A O 1
ATOM 597 N N . ILE A 1 80 ? 26.939 -3.146 -41.094 1.00 91.50 80 ILE A N 1
ATOM 598 C CA . ILE A 1 80 ? 27.784 -4.332 -41.293 1.00 91.50 80 ILE A CA 1
ATOM 599 C C . ILE A 1 80 ? 27.208 -5.227 -42.394 1.00 91.50 80 ILE A C 1
ATOM 601 O O . ILE A 1 80 ? 27.949 -5.644 -43.275 1.00 91.50 80 ILE A O 1
ATOM 605 N N . ASP A 1 81 ? 25.895 -5.461 -42.391 1.00 91.62 81 ASP A N 1
ATOM 606 C CA . ASP A 1 81 ? 25.205 -6.263 -43.410 1.00 91.62 81 ASP A CA 1
ATOM 607 C C . ASP A 1 81 ? 25.366 -5.665 -44.821 1.00 91.62 81 ASP A C 1
ATOM 609 O O . ASP A 1 81 ? 25.682 -6.369 -45.774 1.00 91.62 81 ASP A O 1
ATOM 613 N N . LYS A 1 82 ? 25.271 -4.332 -44.945 1.00 87.44 82 LYS A N 1
ATOM 614 C CA . LYS A 1 82 ? 25.524 -3.617 -46.209 1.00 87.44 82 LYS A CA 1
ATOM 615 C C . LYS A 1 82 ? 26.985 -3.609 -46.668 1.00 87.44 82 LYS A C 1
ATOM 617 O O . LYS A 1 82 ? 27.226 -3.301 -47.829 1.00 87.44 82 LYS A O 1
ATOM 622 N N . LEU A 1 83 ? 27.939 -3.819 -45.762 1.00 84.94 83 LEU A N 1
ATOM 623 C CA . LEU A 1 83 ? 29.375 -3.806 -46.064 1.00 84.94 83 LEU A CA 1
ATOM 624 C C . LEU A 1 83 ? 29.949 -5.217 -46.265 1.00 84.94 83 LEU A C 1
ATOM 626 O O . LEU A 1 83 ? 31.025 -5.347 -46.842 1.00 84.94 83 LEU A O 1
ATOM 630 N N . GLY A 1 84 ? 29.281 -6.246 -45.736 1.00 76.56 84 GLY A N 1
ATOM 631 C CA . GLY A 1 84 ? 29.711 -7.646 -45.791 1.00 76.56 84 GLY A CA 1
ATOM 632 C C . GLY A 1 84 ? 29.098 -8.474 -46.926 1.00 76.56 84 GLY A C 1
ATOM 633 O O . GLY A 1 84 ? 29.569 -9.590 -47.151 1.00 76.56 84 GLY A O 1
ATOM 634 N N . GLY A 1 85 ? 28.077 -7.954 -47.617 1.00 55.06 85 GLY A N 1
ATOM 635 C CA . GLY A 1 85 ? 27.576 -8.462 -48.903 1.00 55.06 85 GLY A CA 1
ATOM 636 C C . GLY A 1 85 ? 28.111 -7.649 -50.073 1.00 55.06 85 GLY A C 1
ATOM 637 O O . GLY A 1 85 ? 28.297 -8.253 -51.152 1.00 55.06 85 GLY A O 1
#

Sequence (85 aa):
TVPLETSKVFPPMVISMIDVGEQTGALPEMLMRIADNFDEEVDNAVAALTSLLEPIMIVFLAIIVGSIVIALFLPLIKLIDKLGG

pLDDT: mean 92.01, std 7.47, range [55.06, 98.19]

Mean predicted aligned error: 7.0 Å

Secondary structure (DSSP, 8-state):
-HHHHHHSSS-HHHHHHHHHHHHHT-HHHHHHHHHHHHHHHHHHHHHHHHHHHHHHHHHHHHHHHHHHHHHHHHHHHHHHHHHH-

Foldseek 3Di:
DVVVVVVVPDDPQLVVLCVVCVVVVNNVVSVVVVVVVVVVVVVVVVVVVVVVVVVVVVVVVCVVVVVVCCVVVVVVVVVCVVVVD

Radius of gyration: 28.68 Å; Cα contacts (8 Å, |Δi|>4): 26; chains: 1; bounding box: 57×14×79 Å